Protein AF-A0A914Z7R6-F1 (afdb_monomer_lite)

InterPro domains:
  IPR008567 Beta-keto acid cleavage enzyme [PF05853] (1-121)
  IPR008567 Beta-keto acid cleavage enzyme [PTHR37418] (1-121)
  IPR013785 Aldolase-type TIM barrel [G3DSA:3.20.20.70] (1-126)

Secondary structure (DSSP, 8-state):
-B-SSTT-B----HHHHHHHHHHHHHTT-PPEEEESSHHHHHHHHHHHHTTSSPSSPEEEEEES-TTSS-SSHHHHHHHHTTSPTT-EEEEEE-GGGHHHHHHHHHHHT-EE--STTT----S-----TT---

pLDDT: mean 92.7, std 13.01, range [40.06, 98.81]

Radius of gyration: 16.61 Å; chains: 1; bounding box: 58×28×38 Å

Sequence (133 aa):
MNFAEADYVMTNTPGMLRAMAARIKAAGVRPEIEVFDTGHLVLAKQLVKEGLIEDPVMVQLCMGIPYGAPDDLNSLMAMVNNVPQGWTYSAFSIGRMQLPYVAMAALAGGNIRVGLEDNLINECEFDDAGSGA

Organism: NCBI:txid310955

Structure (mmCIF, N/CA/C/O backbone):
data_AF-A0A914Z7R6-F1
#
_entry.id   AF-A0A914Z7R6-F1
#
loop_
_atom_site.group_PDB
_atom_site.id
_atom_site.type_symbol
_atom_site.label_atom_id
_atom_site.label_alt_id
_atom_site.label_comp_id
_atom_site.label_asym_id
_atom_site.label_entity_id
_atom_site.label_seq_id
_atom_site.pdbx_PDB_ins_code
_atom_site.Cartn_x
_atom_site.Cartn_y
_atom_site.Cartn_z
_atom_site.occupancy
_atom_site.B_iso_or_equiv
_atom_site.auth_seq_id
_atom_site.auth_comp_id
_atom_site.auth_asym_id
_atom_site.auth_atom_id
_atom_site.pdbx_PDB_model_num
ATOM 1 N N . MET A 1 1 ? -2.740 7.552 -8.338 1.00 89.94 1 MET A N 1
ATOM 2 C CA . MET A 1 1 ? -1.270 7.565 -8.468 1.00 89.94 1 MET A CA 1
ATOM 3 C C . MET A 1 1 ? -0.899 7.252 -9.905 1.00 89.94 1 MET A C 1
ATOM 5 O O . MET A 1 1 ? -1.722 6.671 -10.611 1.00 89.94 1 MET A O 1
ATOM 9 N N . ASN A 1 2 ? 0.299 7.648 -10.321 1.00 92.00 2 ASN A N 1
ATOM 10 C CA . ASN A 1 2 ? 0.834 7.297 -11.634 1.00 92.00 2 ASN A CA 1
ATOM 11 C C . ASN A 1 2 ? 1.087 5.784 -11.706 1.00 92.00 2 ASN A C 1
ATOM 13 O O . ASN A 1 2 ? 1.362 5.161 -10.683 1.00 92.00 2 ASN A O 1
ATOM 17 N N . PHE A 1 3 ? 0.973 5.219 -12.903 1.00 90.62 3 PHE A N 1
ATOM 18 C CA . PHE A 1 3 ? 1.309 3.833 -13.230 1.00 90.62 3 PHE A CA 1
ATOM 19 C C . PHE A 1 3 ? 2.130 3.828 -14.527 1.00 90.62 3 PHE A C 1
ATOM 21 O O . PHE A 1 3 ? 2.227 4.849 -15.202 1.00 90.62 3 PHE A O 1
ATOM 28 N N . ALA A 1 4 ? 2.751 2.698 -14.867 1.00 88.12 4 ALA A N 1
ATOM 29 C CA . ALA A 1 4 ? 3.690 2.601 -15.992 1.00 88.12 4 ALA A CA 1
ATOM 30 C C . ALA A 1 4 ? 3.069 2.875 -17.376 1.00 88.12 4 ALA A C 1
ATOM 32 O O . ALA A 1 4 ? 3.787 3.141 -18.339 1.00 88.12 4 ALA A O 1
ATOM 33 N N . GLU A 1 5 ? 1.750 2.752 -17.493 1.00 86.81 5 GLU A N 1
ATOM 34 C CA . GLU A 1 5 ? 1.040 2.830 -18.763 1.00 86.81 5 GLU A CA 1
ATOM 35 C C . GLU A 1 5 ? 0.737 4.286 -19.141 1.00 86.81 5 GLU A C 1
ATOM 37 O O . GLU A 1 5 ? 0.091 5.002 -18.381 1.00 86.81 5 GLU A O 1
ATOM 42 N N . ALA A 1 6 ? 1.216 4.691 -20.324 1.00 87.75 6 ALA A N 1
ATOM 43 C CA . ALA A 1 6 ? 1.282 6.058 -20.857 1.00 87.75 6 ALA A CA 1
ATOM 44 C C . ALA A 1 6 ? 0.321 7.085 -20.223 1.00 87.75 6 ALA A C 1
ATOM 46 O O . ALA A 1 6 ? 0.757 7.931 -19.445 1.00 87.75 6 ALA A O 1
ATOM 47 N N . ASP A 1 7 ? -0.971 7.004 -20.548 1.00 92.56 7 ASP A N 1
ATOM 48 C CA . ASP A 1 7 ? -1.986 7.980 -20.128 1.00 92.56 7 ASP A CA 1
ATOM 49 C C . ASP A 1 7 ? -2.898 7.446 -19.006 1.00 92.56 7 ASP A C 1
ATOM 51 O O . ASP A 1 7 ? -3.988 7.972 -18.762 1.00 92.56 7 ASP A O 1
ATOM 55 N N . TYR A 1 8 ? -2.489 6.373 -18.324 1.00 93.50 8 TYR A N 1
ATOM 56 C CA . TYR A 1 8 ? -3.300 5.732 -17.297 1.00 93.50 8 TYR A CA 1
ATOM 57 C C . TYR A 1 8 ? -3.033 6.309 -15.902 1.00 93.50 8 TYR A C 1
ATOM 59 O O . TYR A 1 8 ? -1.904 6.365 -15.412 1.00 93.50 8 TYR A O 1
ATOM 67 N N . VAL A 1 9 ? -4.117 6.668 -15.208 1.00 94.31 9 VAL A N 1
ATOM 68 C CA . VAL A 1 9 ? -4.079 7.088 -13.803 1.00 94.31 9 VAL A CA 1
ATOM 69 C C . VAL A 1 9 ? -4.971 6.179 -12.973 1.00 94.31 9 VAL A C 1
ATOM 71 O O . VAL A 1 9 ? -6.202 6.234 -13.062 1.00 94.31 9 VAL A O 1
ATOM 74 N N . MET A 1 10 ? -4.356 5.412 -12.073 1.00 94.38 10 MET A N 1
ATOM 75 C CA . MET A 1 10 ? -5.099 4.648 -11.077 1.00 94.38 10 MET A CA 1
ATOM 76 C C . MET A 1 10 ? -5.696 5.612 -10.048 1.00 94.38 10 MET A C 1
ATOM 78 O O . MET A 1 10 ? -4.988 6.177 -9.201 1.00 94.38 10 MET A O 1
ATOM 82 N N . THR A 1 11 ? -7.006 5.830 -10.141 1.00 95.56 11 THR A N 1
ATOM 83 C CA . THR A 1 11 ? -7.711 6.862 -9.375 1.00 95.56 11 THR A CA 1
ATOM 84 C C . THR A 1 11 ? -8.640 6.242 -8.342 1.00 95.56 11 THR A C 1
ATOM 86 O O . THR A 1 11 ? -9.705 5.730 -8.670 1.00 95.56 11 THR A O 1
ATOM 89 N N . ASN A 1 12 ? -8.265 6.382 -7.071 1.00 96.62 12 ASN A N 1
ATOM 90 C CA . ASN A 1 12 ? -9.096 6.040 -5.921 1.00 96.62 12 ASN A CA 1
ATOM 91 C C . ASN A 1 12 ? -9.279 7.294 -5.066 1.00 96.62 12 ASN A C 1
ATOM 93 O O . ASN A 1 12 ? -8.450 7.617 -4.217 1.00 96.62 12 ASN A O 1
ATOM 97 N N . THR A 1 13 ? -10.336 8.062 -5.338 1.00 97.88 13 THR A N 1
ATOM 98 C CA . THR A 1 13 ? -10.578 9.313 -4.604 1.00 97.88 13 THR A CA 1
ATOM 99 C C . THR A 1 13 ? -10.947 9.030 -3.139 1.00 97.88 13 THR A C 1
ATOM 101 O O . THR A 1 13 ? -11.533 7.984 -2.846 1.00 97.88 13 THR A O 1
ATOM 104 N N . PRO A 1 14 ? -10.714 9.967 -2.198 1.00 98.25 14 PRO A N 1
ATOM 105 C CA . PRO A 1 14 ? -11.131 9.781 -0.806 1.00 98.25 14 PRO A CA 1
ATOM 106 C C . PRO A 1 14 ? -12.635 9.514 -0.641 1.00 98.25 14 PRO A C 1
ATOM 108 O O . PRO A 1 14 ? -13.037 8.794 0.267 1.00 98.25 14 PRO A O 1
ATOM 111 N N . GLY A 1 15 ? -13.483 10.079 -1.510 1.00 98.50 15 GLY A N 1
ATOM 112 C CA . GLY A 1 15 ? -14.923 9.801 -1.513 1.00 98.50 15 GLY A CA 1
ATOM 113 C C . GLY A 1 15 ? -15.243 8.361 -1.922 1.00 98.50 15 GLY A C 1
ATOM 114 O O . GLY A 1 15 ? -16.034 7.697 -1.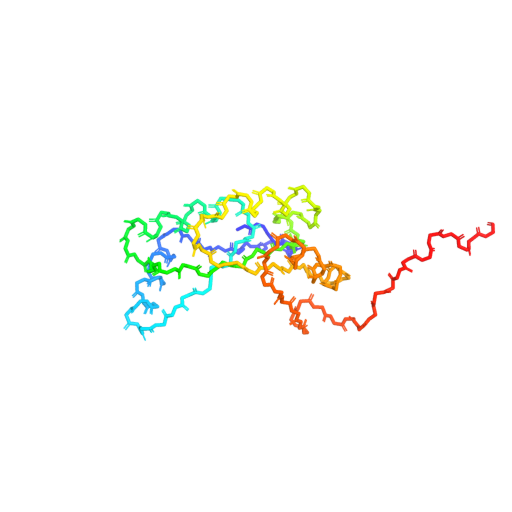254 1.00 98.50 15 GLY A O 1
ATOM 115 N N . MET A 1 16 ? -14.577 7.854 -2.968 1.00 98.44 16 MET A N 1
ATOM 116 C CA . MET A 1 16 ? -14.700 6.453 -3.392 1.00 98.44 16 MET A CA 1
ATOM 117 C C . MET A 1 16 ? -14.244 5.502 -2.286 1.00 98.44 16 MET A C 1
ATOM 119 O O . MET A 1 16 ? -14.976 4.580 -1.942 1.00 98.44 16 MET A O 1
ATOM 123 N N . LEU A 1 17 ? -13.083 5.763 -1.679 1.00 98.44 17 LEU A N 1
ATOM 124 C CA . LEU A 1 17 ? -12.524 4.909 -0.631 1.00 98.44 17 LEU A CA 1
ATOM 125 C C . LEU A 1 17 ? -13.408 4.861 0.621 1.00 98.44 17 LEU A C 1
ATOM 127 O O . LEU A 1 17 ? -13.604 3.783 1.176 1.00 98.44 17 LEU A O 1
ATOM 131 N N . ARG A 1 18 ? -14.029 5.978 1.026 1.00 98.50 18 ARG A N 1
ATOM 132 C CA . ARG A 1 18 ? -15.028 5.973 2.111 1.00 98.50 18 ARG A CA 1
ATOM 133 C C . ARG A 1 18 ? -16.251 5.128 1.769 1.00 98.50 18 ARG A C 1
ATOM 135 O O . ARG A 1 18 ? -16.702 4.337 2.595 1.00 98.50 18 ARG A O 1
ATOM 142 N N . ALA A 1 19 ? -16.775 5.273 0.552 1.00 98.56 19 ALA A N 1
ATOM 143 C CA . ALA A 1 19 ? -17.921 4.494 0.096 1.00 98.56 19 ALA A CA 1
ATOM 144 C C . ALA A 1 19 ? -17.599 2.991 0.020 1.00 98.56 19 ALA A C 1
ATOM 146 O O . ALA A 1 19 ? -18.424 2.167 0.413 1.00 98.56 19 ALA A O 1
ATOM 147 N N . MET A 1 20 ? -16.401 2.630 -0.448 1.00 98.38 20 MET A N 1
ATOM 148 C CA . MET A 1 20 ? -15.918 1.249 -0.473 1.00 98.38 20 MET A CA 1
ATOM 149 C C . MET A 1 20 ? -15.742 0.691 0.941 1.00 98.38 20 MET A C 1
ATOM 151 O O . MET A 1 20 ? -16.270 -0.380 1.224 1.00 98.38 20 MET A O 1
ATOM 155 N N . ALA A 1 21 ? -15.090 1.428 1.845 1.00 98.12 21 ALA A N 1
ATOM 156 C CA . ALA A 1 21 ? -14.886 1.005 3.230 1.00 98.12 21 ALA A CA 1
ATOM 157 C C . ALA A 1 21 ? -16.219 0.746 3.952 1.00 98.12 21 ALA A C 1
ATOM 159 O O . ALA A 1 21 ? -16.392 -0.305 4.564 1.00 98.12 21 ALA A O 1
ATOM 160 N N . ALA A 1 22 ? -17.208 1.634 3.791 1.00 98.06 22 ALA A N 1
ATOM 161 C CA . ALA A 1 22 ? -18.545 1.435 4.349 1.00 98.06 22 ALA A CA 1
ATOM 162 C C . ALA A 1 22 ? -19.222 0.155 3.824 1.00 98.06 22 ALA A C 1
ATOM 164 O O . ALA A 1 22 ? -19.859 -0.567 4.591 1.00 98.06 22 ALA A O 1
ATOM 165 N N . ARG A 1 23 ? -19.067 -0.154 2.527 1.00 98.31 23 ARG A N 1
ATOM 166 C CA . ARG A 1 23 ? -19.613 -1.380 1.918 1.00 98.31 23 ARG A CA 1
ATOM 167 C C . ARG A 1 23 ? -18.906 -2.637 2.418 1.00 98.31 23 ARG A C 1
ATOM 169 O O . ARG A 1 23 ? -19.580 -3.608 2.740 1.00 98.31 23 ARG A O 1
ATOM 176 N N . ILE A 1 24 ? -17.577 -2.610 2.506 1.00 98.00 24 ILE A N 1
ATOM 177 C CA . ILE A 1 24 ? -16.768 -3.722 3.025 1.00 98.00 24 ILE A CA 1
ATOM 178 C C . ILE A 1 24 ? -17.149 -4.014 4.480 1.00 98.00 24 ILE A C 1
ATOM 180 O O . ILE A 1 24 ? -17.433 -5.160 4.825 1.00 98.00 24 ILE A O 1
ATOM 184 N N . LYS A 1 25 ? -17.270 -2.964 5.302 1.00 96.50 25 LYS A N 1
ATOM 185 C CA . LYS A 1 25 ? -17.730 -3.069 6.688 1.00 96.50 25 LYS A CA 1
ATOM 186 C C . LYS A 1 25 ? -19.138 -3.660 6.785 1.00 96.50 25 LYS A C 1
ATOM 188 O O . LYS A 1 25 ? -19.361 -4.581 7.562 1.00 96.50 25 LYS A O 1
ATOM 193 N N . ALA A 1 26 ? -20.081 -3.173 5.975 1.00 97.69 26 ALA A N 1
ATOM 194 C CA . ALA A 1 26 ? -21.449 -3.696 5.947 1.00 97.69 26 ALA A CA 1
ATOM 195 C C . ALA A 1 26 ? -21.519 -5.173 5.519 1.00 97.69 26 ALA A C 1
ATOM 197 O O . ALA A 1 26 ? -22.428 -5.887 5.935 1.00 97.69 26 ALA A O 1
ATOM 198 N N . ALA A 1 27 ? -20.555 -5.637 4.720 1.00 97.94 27 ALA A N 1
ATOM 199 C CA . ALA A 1 27 ? -20.425 -7.039 4.336 1.00 97.94 27 ALA A CA 1
ATOM 200 C C . ALA A 1 27 ? -19.787 -7.922 5.428 1.00 97.94 27 ALA A C 1
ATOM 202 O O . ALA A 1 27 ? -19.742 -9.138 5.261 1.00 97.94 27 ALA A O 1
ATOM 203 N N . GLY A 1 28 ? -19.289 -7.347 6.530 1.00 96.56 28 GLY A N 1
ATOM 204 C CA . GLY A 1 28 ? -18.615 -8.092 7.598 1.00 96.56 28 GLY A CA 1
ATOM 205 C C . GLY A 1 28 ? -17.247 -8.650 7.193 1.00 96.56 28 GLY A C 1
ATOM 206 O O . GLY A 1 28 ? -16.781 -9.623 7.783 1.00 96.56 28 GLY A O 1
ATOM 207 N N . VAL A 1 29 ? -16.611 -8.063 6.175 1.00 95.81 29 VAL A N 1
ATOM 208 C CA . VAL A 1 29 ? -15.293 -8.476 5.675 1.00 95.81 29 VAL A CA 1
ATOM 209 C C . VAL A 1 29 ? -14.237 -7.480 6.144 1.00 95.81 29 VAL A C 1
ATOM 211 O O . VAL A 1 29 ? -14.499 -6.282 6.248 1.00 95.81 29 VAL A O 1
ATOM 214 N N . ARG A 1 30 ? -13.024 -7.968 6.415 1.00 93.81 30 ARG A N 1
ATOM 215 C CA . ARG A 1 30 ? -11.879 -7.107 6.729 1.00 93.81 30 ARG A CA 1
ATOM 216 C C . ARG A 1 30 ? -11.133 -6.735 5.447 1.00 93.81 30 ARG A C 1
ATOM 218 O O . ARG A 1 30 ? -10.774 -7.648 4.704 1.00 93.81 30 ARG A O 1
ATOM 225 N N . PRO A 1 31 ? -10.902 -5.441 5.174 1.00 97.06 31 PRO A N 1
ATOM 226 C CA . PRO A 1 31 ? -10.090 -5.037 4.038 1.00 97.06 31 PRO A CA 1
ATOM 227 C C . PRO A 1 31 ? -8.603 -5.267 4.318 1.00 97.06 31 PRO A C 1
ATOM 229 O O . PRO A 1 31 ? -8.128 -5.037 5.431 1.00 97.06 31 PRO A O 1
ATOM 232 N N . GLU A 1 32 ? -7.872 -5.631 3.271 1.00 98.44 32 GLU A N 1
ATOM 233 C CA . GLU A 1 32 ? -6.433 -5.403 3.176 1.00 98.44 32 GLU A CA 1
ATOM 234 C C . GLU A 1 32 ? -6.215 -4.049 2.492 1.00 98.44 32 GLU A C 1
ATOM 236 O O . GLU A 1 32 ? -6.819 -3.761 1.456 1.00 98.44 32 GLU A O 1
ATOM 241 N N . ILE A 1 33 ? -5.433 -3.168 3.116 1.00 98.38 33 ILE A N 1
ATOM 242 C CA . ILE A 1 33 ? -5.213 -1.808 2.617 1.00 98.38 33 ILE A CA 1
ATOM 243 C C . ILE A 1 33 ? -3.931 -1.764 1.794 1.00 98.38 33 ILE A C 1
ATOM 245 O O . ILE A 1 33 ? -2.837 -1.775 2.351 1.00 98.38 33 ILE A O 1
ATOM 249 N N . GLU A 1 34 ? -4.085 -1.654 0.478 1.00 98.50 34 GLU A N 1
ATOM 250 C CA . GLU A 1 34 ? -2.980 -1.549 -0.479 1.00 98.50 34 GLU A CA 1
ATOM 251 C C . GLU A 1 34 ? -2.362 -0.134 -0.453 1.00 98.50 34 GLU A C 1
ATOM 253 O O . GLU A 1 34 ? -2.957 0.863 -0.889 1.00 98.50 34 GLU A O 1
ATOM 258 N N . VAL A 1 35 ? -1.152 -0.026 0.093 1.00 98.38 35 VAL A N 1
ATOM 259 C CA . VAL A 1 35 ? -0.410 1.222 0.294 1.00 98.38 35 VAL A CA 1
ATOM 260 C C . VAL A 1 35 ? 0.757 1.257 -0.683 1.00 98.38 35 VAL A C 1
ATOM 262 O O . VAL A 1 35 ? 1.797 0.648 -0.466 1.00 98.38 35 VAL A O 1
ATOM 265 N N . PHE A 1 36 ? 0.584 2.041 -1.741 1.00 98.25 36 PHE A N 1
ATOM 266 C CA . PHE A 1 36 ? 1.573 2.241 -2.799 1.00 98.25 36 PHE A CA 1
ATOM 267 C C . PHE A 1 36 ? 2.455 3.481 -2.588 1.00 98.25 36 PHE A C 1
ATOM 269 O O . PHE A 1 36 ? 3.399 3.703 -3.337 1.00 98.25 36 PHE A O 1
ATOM 276 N N . ASP A 1 37 ? 2.105 4.330 -1.618 1.00 96.56 37 ASP A N 1
ATOM 277 C CA . ASP A 1 37 ? 2.850 5.532 -1.240 1.00 96.56 37 ASP A CA 1
ATOM 278 C C . ASP A 1 37 ? 2.487 5.923 0.205 1.00 96.56 37 ASP A C 1
ATOM 280 O O . ASP A 1 37 ? 1.413 5.593 0.720 1.00 96.56 37 ASP A O 1
ATOM 284 N N . THR A 1 38 ? 3.362 6.671 0.866 1.00 96.12 38 THR A N 1
ATOM 285 C CA . THR A 1 38 ? 3.242 7.152 2.249 1.00 96.12 38 THR A CA 1
ATOM 286 C C . THR A 1 38 ? 1.921 7.880 2.527 1.00 96.12 38 THR A C 1
ATOM 288 O O . THR A 1 38 ? 1.318 7.701 3.590 1.00 96.12 38 THR A O 1
ATOM 291 N N . GLY A 1 39 ? 1.408 8.645 1.558 1.00 97.44 39 GLY A N 1
ATOM 292 C CA . GLY A 1 39 ? 0.126 9.346 1.666 1.00 97.44 39 GLY A CA 1
ATOM 293 C C . GLY A 1 39 ? -1.085 8.412 1.793 1.00 97.44 39 GLY A C 1
ATOM 294 O O . GLY A 1 39 ? -2.077 8.774 2.430 1.00 97.44 39 GLY A O 1
ATOM 295 N N . HIS A 1 40 ? -1.015 7.187 1.260 1.00 98.12 40 HIS A N 1
ATOM 296 C CA . HIS A 1 40 ? -2.110 6.219 1.384 1.00 98.12 40 HIS A CA 1
ATOM 297 C C . HIS A 1 40 ? -2.269 5.753 2.836 1.00 98.12 40 HIS A C 1
ATOM 299 O O . HIS A 1 40 ? -3.391 5.632 3.329 1.00 98.12 40 HIS A O 1
ATOM 305 N N . LEU A 1 41 ? -1.159 5.588 3.561 1.00 97.62 41 LEU A N 1
ATOM 306 C CA . LEU A 1 41 ? -1.186 5.220 4.975 1.00 97.62 41 LEU A CA 1
ATOM 307 C C . LEU A 1 41 ? -1.762 6.345 5.853 1.00 97.62 41 LEU A C 1
ATOM 309 O O . LEU A 1 41 ? -2.433 6.074 6.851 1.00 97.62 41 LEU A O 1
ATOM 313 N N . VAL A 1 42 ? -1.565 7.611 5.467 1.00 98.06 42 VAL A N 1
ATOM 314 C CA . VAL A 1 42 ? -2.218 8.760 6.121 1.00 98.06 42 VAL A CA 1
ATOM 315 C C . VAL A 1 42 ? -3.738 8.660 5.988 1.00 98.06 42 VAL A C 1
ATOM 317 O O . VAL A 1 42 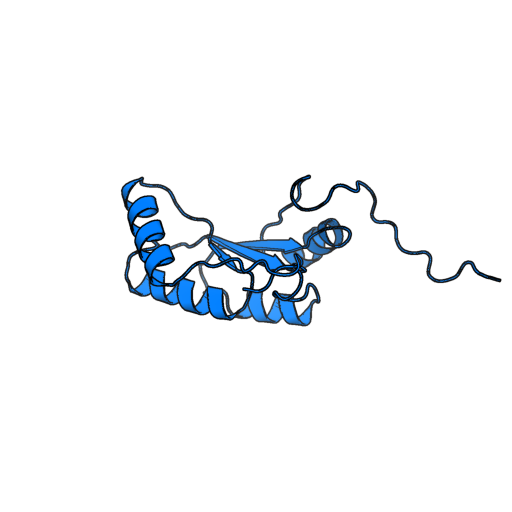? -4.453 8.798 6.984 1.00 98.06 42 VAL A O 1
ATOM 320 N N . LEU A 1 43 ? -4.239 8.372 4.785 1.00 98.25 43 LEU A N 1
ATOM 321 C CA . LEU A 1 43 ? -5.674 8.208 4.561 1.00 98.25 43 LEU A CA 1
ATOM 322 C C . LEU A 1 43 ? -6.228 6.967 5.275 1.00 98.25 43 LE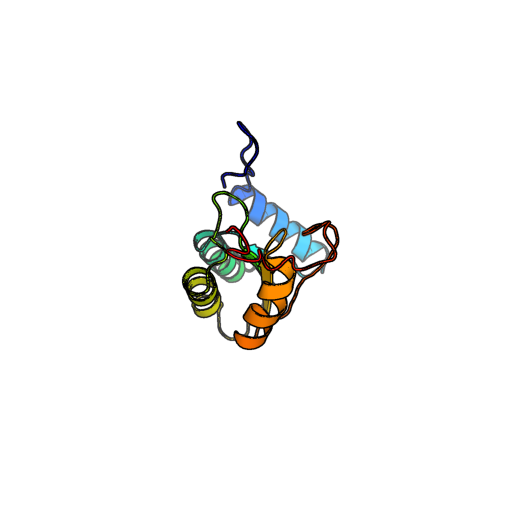U A C 1
ATOM 324 O O . LEU A 1 43 ? -7.301 7.049 5.864 1.00 98.25 43 LEU A O 1
ATOM 328 N N . ALA A 1 44 ? -5.496 5.852 5.305 1.00 98.12 44 ALA A N 1
ATOM 329 C CA . ALA A 1 44 ? -5.901 4.651 6.039 1.00 98.12 44 ALA A CA 1
ATOM 330 C C . ALA A 1 44 ? -6.133 4.946 7.533 1.00 98.12 44 ALA A C 1
ATOM 332 O O . ALA A 1 44 ? -7.188 4.624 8.080 1.00 98.12 44 ALA A O 1
ATOM 333 N N . LYS A 1 45 ? -5.195 5.655 8.178 1.00 97.94 45 LYS A N 1
ATOM 334 C CA . LYS A 1 45 ? -5.337 6.117 9.573 1.00 97.94 45 LYS A CA 1
ATOM 335 C C . LYS A 1 45 ? -6.565 7.010 9.754 1.00 97.94 45 LYS A C 1
ATOM 337 O O . LYS A 1 45 ? -7.238 6.931 10.779 1.00 97.94 45 LYS A O 1
ATOM 342 N N . GLN A 1 46 ? -6.866 7.859 8.773 1.00 98.31 46 GLN A N 1
ATOM 343 C CA . GLN A 1 46 ? -8.052 8.710 8.800 1.00 98.31 46 GLN A CA 1
ATOM 344 C C . GLN A 1 46 ? -9.351 7.894 8.691 1.00 98.31 46 GLN A C 1
ATOM 346 O O . GLN A 1 46 ? -10.282 8.147 9.447 1.00 98.31 46 GLN A O 1
ATOM 351 N N . LEU A 1 47 ? -9.409 6.881 7.823 1.00 98.31 47 LEU A N 1
ATOM 352 C CA . LEU A 1 47 ? -10.582 6.010 7.679 1.00 98.31 47 LEU A CA 1
ATOM 353 C C . LEU A 1 47 ? -10.864 5.182 8.944 1.00 98.31 47 LEU A C 1
ATOM 355 O O . LEU A 1 47 ? -12.027 4.950 9.276 1.00 98.31 47 LEU A O 1
ATOM 359 N N . VAL A 1 48 ? -9.824 4.790 9.687 1.00 97.88 48 VAL A N 1
ATOM 360 C CA . VAL A 1 48 ? -9.981 4.172 11.016 1.00 97.88 48 VAL A CA 1
ATOM 361 C C . VAL A 1 48 ? -10.547 5.164 12.029 1.00 97.88 48 VAL A C 1
ATOM 363 O O . VAL A 1 48 ? -11.497 4.840 12.735 1.00 97.88 48 VAL A O 1
ATOM 366 N N . LYS A 1 49 ? -10.036 6.403 12.070 1.00 97.94 49 LYS A N 1
ATOM 367 C CA . LYS A 1 49 ? -10.591 7.463 12.938 1.00 97.94 49 LYS A CA 1
ATOM 368 C C . LYS A 1 49 ? -12.059 7.767 12.630 1.00 97.94 49 LYS A C 1
ATOM 370 O O . LYS A 1 49 ? -12.817 8.092 13.535 1.00 97.94 49 LYS A O 1
ATOM 375 N N . GLU A 1 50 ? -12.455 7.658 11.365 1.00 97.88 50 GLU A N 1
ATOM 376 C CA . GLU A 1 50 ? -13.843 7.809 10.913 1.00 97.88 50 GLU A CA 1
ATOM 377 C C . GLU A 1 50 ? -14.725 6.584 11.238 1.00 97.88 50 GLU A C 1
ATOM 379 O O . GLU A 1 50 ? -15.928 6.613 10.991 1.00 97.88 50 GLU A O 1
ATOM 384 N N . GLY A 1 51 ? -14.155 5.505 11.788 1.00 97.25 51 GLY A N 1
ATOM 385 C CA . GLY A 1 51 ? -14.869 4.271 12.127 1.00 97.25 51 GLY A CA 1
ATOM 386 C C . GLY A 1 51 ? -15.279 3.430 10.914 1.00 97.25 51 GLY A C 1
ATOM 387 O O . GLY A 1 51 ? -16.092 2.509 11.049 1.00 97.25 51 GLY A O 1
ATOM 388 N N . LEU A 1 52 ? -14.742 3.742 9.730 1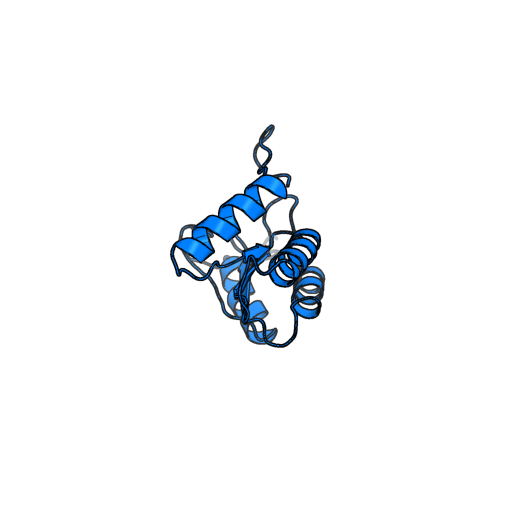.00 97.81 52 LEU A N 1
ATOM 389 C CA . LEU A 1 52 ? -15.045 3.046 8.478 1.00 97.81 52 LEU A CA 1
ATOM 390 C C . LEU A 1 52 ? -14.216 1.773 8.297 1.00 97.81 52 LEU A C 1
ATOM 392 O O . LEU A 1 52 ? -14.670 0.847 7.631 1.00 97.81 52 LEU A O 1
ATOM 396 N N . ILE A 1 53 ? -13.030 1.723 8.902 1.00 97.56 53 ILE A N 1
ATOM 397 C CA . ILE A 1 53 ? -12.179 0.534 8.980 1.00 97.56 53 ILE A CA 1
ATOM 398 C C . ILE A 1 53 ? -12.002 0.189 10.458 1.00 97.56 53 ILE A C 1
ATOM 400 O O . ILE A 1 53 ? -11.748 1.074 11.275 1.00 97.56 53 ILE A O 1
ATOM 404 N N . GLU A 1 54 ? -12.163 -1.086 10.797 1.00 94.44 54 GLU A N 1
ATOM 405 C CA . GLU A 1 54 ? -12.027 -1.588 12.165 1.00 94.44 54 GLU A CA 1
ATOM 406 C C . GLU A 1 54 ? -10.592 -2.050 12.443 1.00 94.44 54 GLU A C 1
ATOM 408 O O . GLU A 1 54 ? -9.920 -2.590 11.566 1.00 94.44 54 GLU A O 1
ATOM 413 N N . ASP A 1 55 ? -10.134 -1.825 13.672 1.00 92.69 55 ASP A N 1
ATOM 414 C CA . ASP A 1 55 ? -8.818 -2.242 14.164 1.00 92.69 55 ASP A CA 1
ATOM 415 C C . ASP A 1 55 ? -8.881 -3.698 14.694 1.00 92.69 55 ASP A C 1
ATOM 417 O O . ASP A 1 55 ? -9.907 -4.060 15.283 1.00 92.69 55 ASP A O 1
ATOM 421 N N . PRO A 1 56 ? -7.839 -4.551 14.543 1.00 92.50 56 PRO A N 1
ATOM 422 C CA . PRO A 1 56 ? -6.555 -4.319 13.875 1.00 92.50 56 PRO A CA 1
ATOM 423 C C . PRO A 1 56 ? -6.662 -4.273 12.346 1.00 92.50 56 PRO A C 1
ATOM 425 O O . PRO A 1 56 ? -7.296 -5.134 11.732 1.00 92.50 56 PRO A O 1
ATOM 428 N N . VAL A 1 57 ? -5.981 -3.304 11.729 1.00 97.50 57 VAL A N 1
ATOM 429 C CA . VAL A 1 57 ? -5.908 -3.173 10.263 1.00 97.50 57 VAL A CA 1
ATOM 430 C C . VAL A 1 57 ? -4.826 -4.079 9.677 1.00 97.50 57 VAL A C 1
ATOM 432 O O . VAL A 1 57 ? -3.748 -4.231 10.257 1.00 97.50 57 VAL A O 1
ATOM 435 N N . MET A 1 58 ? -5.106 -4.638 8.496 1.00 98.00 58 MET A N 1
ATOM 436 C CA . MET A 1 58 ? -4.112 -5.287 7.644 1.00 98.00 58 MET A CA 1
ATOM 437 C C . MET A 1 58 ? -3.708 -4.351 6.502 1.00 98.00 58 MET A C 1
ATOM 439 O O . MET A 1 58 ? -4.561 -3.849 5.771 1.00 98.00 58 MET A O 1
ATOM 443 N N . VAL A 1 59 ? -2.408 -4.102 6.366 1.00 98.56 59 VAL A N 1
ATOM 444 C CA . VAL A 1 59 ? -1.827 -3.236 5.332 1.00 98.56 59 VAL A CA 1
ATOM 445 C C . VAL A 1 59 ? -0.919 -4.054 4.424 1.00 98.56 59 VAL A C 1
ATOM 447 O O . VAL A 1 59 ? -0.155 -4.884 4.905 1.00 98.56 59 VAL A O 1
ATOM 450 N N . GLN A 1 60 ? -0.937 -3.775 3.129 1.00 98.81 60 GLN A N 1
ATOM 451 C CA . GLN A 1 60 ? 0.075 -4.255 2.201 1.00 98.81 60 GLN A CA 1
ATOM 452 C C . GLN A 1 60 ? 0.909 -3.079 1.704 1.00 98.81 60 GLN A C 1
ATOM 454 O O . GLN A 1 60 ? 0.373 -2.093 1.205 1.00 98.81 60 GLN A O 1
ATOM 459 N N . LEU A 1 61 ? 2.224 -3.163 1.888 1.00 98.75 61 LEU A N 1
ATOM 460 C CA . LEU A 1 61 ? 3.183 -2.202 1.360 1.00 98.75 61 LEU A CA 1
ATOM 461 C C . LEU A 1 61 ? 3.566 -2.654 -0.055 1.00 98.75 61 LEU A C 1
ATOM 463 O O . LEU A 1 61 ? 4.253 -3.665 -0.222 1.00 98.75 61 LEU A O 1
ATOM 467 N N . CYS A 1 62 ? 3.066 -1.935 -1.058 1.00 98.50 62 CYS A N 1
ATOM 468 C CA . CYS A 1 62 ? 3.198 -2.286 -2.469 1.00 98.50 62 CYS A CA 1
ATOM 469 C C . CYS A 1 62 ? 4.396 -1.537 -3.063 1.00 98.50 62 CYS A C 1
ATOM 471 O O . CYS A 1 62 ? 4.289 -0.351 -3.389 1.00 98.50 62 CYS A O 1
ATOM 473 N N . MET A 1 63 ? 5.536 -2.216 -3.181 1.00 98.38 63 MET A N 1
ATOM 474 C CA . MET A 1 63 ? 6.817 -1.598 -3.530 1.00 98.38 63 MET A CA 1
ATOM 475 C C . MET A 1 63 ? 7.198 -1.860 -4.992 1.00 98.38 63 MET A C 1
ATOM 477 O O . MET A 1 63 ? 6.810 -2.866 -5.582 1.00 98.38 63 MET A O 1
ATOM 481 N N . GLY A 1 64 ? 7.958 -0.951 -5.603 1.00 97.06 64 GLY A N 1
ATOM 482 C CA . GLY A 1 64 ? 8.546 -1.164 -6.935 1.00 97.06 64 GLY A CA 1
ATOM 483 C C . GLY A 1 64 ? 7.583 -0.958 -8.107 1.00 97.06 64 GLY A C 1
ATOM 484 O O . GLY A 1 64 ? 7.984 -1.078 -9.264 1.00 97.06 64 GLY A O 1
ATOM 485 N N . ILE A 1 65 ? 6.325 -0.592 -7.841 1.00 96.94 65 ILE A N 1
ATOM 486 C CA . ILE A 1 65 ? 5.380 -0.178 -8.882 1.00 96.94 65 ILE A CA 1
ATOM 487 C C . ILE A 1 65 ? 5.862 1.158 -9.469 1.00 96.94 65 ILE A C 1
ATOM 489 O O . ILE A 1 65 ? 6.105 2.096 -8.702 1.00 96.94 65 ILE A O 1
ATOM 493 N N . PRO A 1 66 ? 5.988 1.294 -10.805 1.00 95.25 66 PRO A N 1
ATOM 494 C CA . PRO A 1 66 ? 6.484 2.520 -11.418 1.00 95.25 66 PRO A CA 1
ATOM 495 C C . PRO A 1 66 ? 5.729 3.759 -10.943 1.00 95.25 66 PRO A C 1
ATOM 497 O O . PRO A 1 66 ? 4.501 3.812 -10.999 1.00 95.25 66 PRO A O 1
ATOM 500 N N . TYR A 1 67 ? 6.500 4.752 -10.491 1.00 94.88 67 TYR A N 1
ATOM 501 C CA . TYR A 1 67 ? 6.024 6.027 -9.940 1.00 94.88 67 TYR A CA 1
ATOM 502 C C . TYR A 1 67 ? 5.259 5.939 -8.602 1.00 94.88 67 TYR A C 1
ATOM 504 O O . TYR A 1 67 ? 4.685 6.941 -8.172 1.00 94.88 67 TYR A O 1
ATOM 512 N N . GLY A 1 68 ? 5.251 4.773 -7.949 1.00 96.38 68 GLY A N 1
ATOM 513 C CA . GLY A 1 68 ? 4.894 4.604 -6.539 1.00 96.38 68 GLY A CA 1
ATOM 514 C C . GLY A 1 68 ? 6.126 4.585 -5.630 1.00 96.38 68 GLY A C 1
ATOM 515 O O . GLY A 1 68 ? 7.188 5.101 -5.989 1.00 96.38 68 GLY A O 1
ATOM 516 N N . ALA A 1 69 ? 5.985 3.974 -4.453 1.00 97.69 69 ALA A N 1
ATOM 517 C CA . ALA A 1 69 ? 7.083 3.753 -3.521 1.00 97.69 69 ALA A CA 1
ATOM 518 C C . ALA A 1 69 ? 8.194 2.905 -4.178 1.00 97.69 69 ALA A C 1
ATOM 520 O O . ALA A 1 69 ? 7.922 1.782 -4.622 1.00 97.69 69 ALA A O 1
ATOM 521 N N . PRO A 1 70 ? 9.443 3.404 -4.239 1.00 97.50 70 PRO A N 1
ATOM 522 C CA . PRO A 1 70 ? 10.571 2.620 -4.724 1.00 97.50 70 PRO A CA 1
ATOM 523 C C . PRO A 1 70 ? 10.820 1.408 -3.831 1.00 97.50 70 PRO A C 1
ATOM 525 O O . PRO A 1 70 ? 10.533 1.436 -2.638 1.00 97.50 70 PRO A O 1
ATOM 528 N N . ASP A 1 71 ? 11.397 0.353 -4.388 1.00 97.25 71 ASP A N 1
ATOM 529 C CA . ASP A 1 71 ? 11.624 -0.902 -3.681 1.00 97.25 71 ASP A CA 1
ATOM 530 C C . ASP A 1 71 ? 12.991 -0.990 -2.979 1.00 97.25 71 ASP A C 1
ATOM 532 O O . ASP A 1 71 ? 13.435 -2.068 -2.590 1.00 97.25 71 ASP A O 1
ATOM 536 N N . ASP A 1 72 ? 13.638 0.144 -2.711 1.00 96.81 72 ASP A N 1
ATOM 537 C CA . ASP A 1 72 ? 14.847 0.191 -1.893 1.00 96.81 72 ASP A CA 1
ATOM 538 C C . ASP A 1 72 ? 14.555 0.082 -0.382 1.00 96.81 72 ASP A C 1
ATOM 540 O O . ASP A 1 72 ? 13.455 0.366 0.103 1.00 96.81 72 ASP A O 1
ATOM 544 N N . LEU A 1 73 ? 15.577 -0.299 0.391 1.0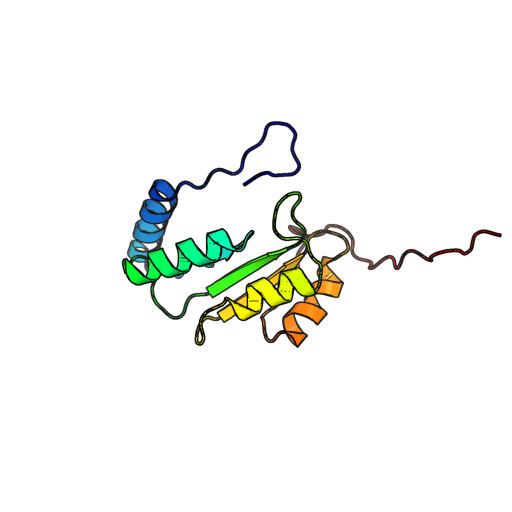0 96.50 73 LEU A N 1
ATOM 545 C CA . LEU A 1 73 ? 15.452 -0.510 1.835 1.00 96.50 73 LEU A CA 1
ATOM 546 C C . LEU A 1 73 ? 15.044 0.759 2.602 1.00 96.50 73 LEU A C 1
ATOM 548 O O . LEU A 1 73 ? 14.305 0.657 3.580 1.00 96.50 73 LEU A O 1
ATOM 552 N N . ASN A 1 74 ? 15.499 1.949 2.194 1.00 97.81 74 ASN A N 1
ATOM 553 C CA . ASN A 1 74 ? 15.152 3.181 2.907 1.00 97.81 74 ASN A CA 1
ATOM 554 C C . ASN A 1 74 ? 13.669 3.506 2.719 1.00 97.81 74 ASN A C 1
ATOM 556 O O . ASN A 1 74 ? 12.998 3.859 3.690 1.00 97.81 74 ASN A O 1
ATOM 560 N N . SER A 1 75 ? 13.158 3.342 1.497 1.00 98.12 75 SER A N 1
ATOM 561 C CA . SER A 1 75 ? 11.737 3.508 1.183 1.00 98.12 75 SER A CA 1
ATOM 562 C C . SER A 1 75 ? 10.873 2.503 1.952 1.00 98.12 75 SER A C 1
ATOM 564 O O . SER A 1 75 ? 9.910 2.905 2.614 1.00 98.12 75 SER A O 1
ATOM 566 N N . LEU A 1 76 ? 11.264 1.222 1.972 1.00 98.38 76 LEU A N 1
ATOM 567 C CA . LEU A 1 76 ? 10.586 0.190 2.764 1.00 98.38 76 LEU A CA 1
ATOM 568 C C . LEU A 1 76 ? 10.545 0.556 4.252 1.00 98.38 76 LEU A C 1
ATOM 570 O O . LEU A 1 76 ? 9.472 0.594 4.855 1.00 98.38 76 LEU A O 1
ATOM 574 N N . MET A 1 77 ? 11.696 0.868 4.851 1.00 98.31 77 MET A N 1
ATOM 575 C CA . MET A 1 77 ? 11.767 1.176 6.280 1.00 98.31 77 MET A CA 1
ATOM 576 C C . MET A 1 77 ? 11.015 2.461 6.635 1.00 98.31 77 MET A C 1
ATOM 578 O O . MET A 1 77 ? 10.413 2.536 7.705 1.00 98.31 77 MET A O 1
ATOM 582 N N . ALA A 1 78 ? 10.981 3.458 5.746 1.00 98.19 78 ALA A N 1
ATOM 583 C CA . ALA A 1 78 ? 10.163 4.650 5.939 1.00 98.19 78 ALA A CA 1
ATOM 584 C C . ALA A 1 78 ? 8.668 4.302 6.025 1.00 98.19 78 ALA A C 1
ATOM 586 O O . ALA A 1 78 ? 7.967 4.825 6.895 1.00 98.19 78 ALA A O 1
ATOM 587 N N . MET A 1 79 ? 8.178 3.398 5.174 1.00 98.25 79 MET A N 1
ATOM 588 C CA . MET A 1 79 ? 6.786 2.948 5.214 1.00 98.25 79 MET A CA 1
ATOM 589 C C . MET A 1 79 ? 6.497 2.084 6.446 1.00 98.25 79 MET A C 1
ATOM 591 O O . MET A 1 79 ? 5.545 2.383 7.169 1.00 98.25 79 MET A O 1
ATOM 595 N N . VAL A 1 80 ? 7.346 1.091 6.738 1.00 98.25 80 VAL A N 1
ATOM 596 C CA . VAL A 1 80 ? 7.233 0.208 7.916 1.00 98.25 80 VAL A CA 1
ATOM 597 C C . VAL A 1 80 ? 7.167 1.018 9.209 1.00 98.25 80 VAL A C 1
ATOM 599 O O . VAL A 1 80 ? 6.241 0.846 9.997 1.00 98.25 80 VAL A O 1
ATOM 602 N N . ASN A 1 81 ? 8.080 1.975 9.396 1.00 97.81 81 ASN A N 1
ATOM 603 C CA . ASN A 1 81 ? 8.133 2.811 10.601 1.00 97.81 81 ASN A CA 1
ATOM 604 C C . ASN A 1 81 ? 6.901 3.713 10.781 1.00 97.81 81 ASN A C 1
ATOM 606 O O . ASN A 1 81 ? 6.688 4.262 11.861 1.00 97.81 81 ASN A O 1
ATOM 610 N N . ASN A 1 82 ? 6.093 3.897 9.734 1.00 97.69 82 ASN A N 1
ATOM 611 C CA . ASN A 1 82 ? 4.858 4.666 9.799 1.00 97.69 82 ASN A CA 1
ATOM 612 C C . ASN A 1 82 ? 3.613 3.799 10.029 1.00 97.69 82 ASN A C 1
ATOM 614 O O . ASN A 1 82 ? 2.541 4.370 10.276 1.00 97.69 82 ASN A O 1
ATOM 618 N N . VAL A 1 83 ? 3.710 2.468 9.957 1.00 98.12 83 VAL A N 1
ATOM 619 C CA . VAL A 1 83 ? 2.599 1.564 10.283 1.00 98.12 83 VAL A CA 1
ATOM 620 C C . VAL A 1 83 ? 2.309 1.665 11.790 1.00 98.12 83 VAL A C 1
ATOM 622 O O . VAL A 1 83 ? 3.229 1.524 12.596 1.00 98.12 83 VAL A O 1
ATOM 625 N N . PRO A 1 84 ? 1.060 1.956 12.211 1.00 96.88 84 PRO A N 1
ATOM 626 C CA . PRO A 1 84 ? 0.700 1.999 13.625 1.00 96.88 84 PRO A CA 1
ATOM 627 C C . PRO A 1 84 ? 1.031 0.709 14.370 1.00 96.88 84 PRO A C 1
ATOM 629 O O . PRO A 1 84 ? 0.815 -0.394 13.872 1.00 96.88 84 PRO A O 1
ATOM 632 N N . GLN A 1 85 ? 1.477 0.858 15.616 1.00 94.31 85 GLN A N 1
ATOM 633 C CA . GLN A 1 85 ? 1.651 -0.275 16.514 1.00 94.31 85 GLN A CA 1
ATOM 634 C C . GLN A 1 85 ? 0.310 -1.000 16.706 1.00 94.31 85 GLN A C 1
ATOM 636 O O . GLN A 1 85 ? -0.691 -0.375 17.046 1.00 94.31 85 GLN A O 1
ATOM 641 N N . GLY A 1 86 ? 0.302 -2.317 16.491 1.00 95.38 86 GLY A N 1
ATOM 642 C CA . GLY A 1 86 ? -0.901 -3.157 16.548 1.00 95.38 86 GLY A CA 1
ATOM 643 C C . GLY A 1 86 ? -1.517 -3.458 15.180 1.00 95.38 86 GLY A C 1
ATOM 644 O O . GLY A 1 86 ? -2.284 -4.412 15.064 1.00 95.38 86 GLY A O 1
ATOM 645 N N . TRP A 1 87 ? -1.145 -2.714 14.134 1.00 97.94 87 TRP A N 1
ATOM 646 C CA . TRP A 1 87 ? -1.512 -3.073 12.767 1.00 97.94 87 TRP A CA 1
ATOM 647 C C . TRP A 1 87 ? -0.609 -4.189 12.261 1.00 97.94 87 TRP A C 1
ATOM 649 O O . TRP A 1 87 ? 0.577 -4.262 12.587 1.00 97.94 87 TRP A O 1
ATOM 659 N N . THR A 1 88 ? -1.190 -5.065 11.452 1.00 98.25 88 THR A N 1
ATOM 660 C CA . THR A 1 88 ? -0.452 -6.114 10.752 1.00 98.25 88 THR A CA 1
ATOM 661 C C . THR A 1 88 ? -0.102 -5.602 9.367 1.00 98.25 88 THR A C 1
ATOM 663 O O . THR A 1 88 ? -0.937 -4.969 8.719 1.00 98.25 88 THR A O 1
ATOM 666 N N . TYR A 1 89 ? 1.107 -5.882 8.888 1.00 98.50 89 TYR A N 1
ATOM 667 C CA . TYR A 1 89 ? 1.472 -5.539 7.521 1.00 98.50 89 TYR A CA 1
ATOM 668 C C . TYR A 1 89 ? 2.124 -6.703 6.774 1.00 98.50 89 TYR A C 1
ATOM 670 O O . TYR A 1 89 ? 2.706 -7.603 7.379 1.00 98.50 89 TYR A O 1
ATOM 678 N N . SER A 1 90 ? 1.975 -6.684 5.455 1.00 98.69 90 SER A N 1
ATOM 679 C CA . SER A 1 90 ? 2.705 -7.472 4.462 1.00 98.69 90 SER A CA 1
ATOM 680 C C . SER A 1 90 ? 3.490 -6.509 3.571 1.00 98.69 90 SER A C 1
ATOM 682 O O . SER A 1 90 ? 3.118 -5.339 3.463 1.00 98.69 90 SER A O 1
ATOM 684 N N . ALA A 1 91 ? 4.562 -6.967 2.933 1.00 98.62 91 ALA A N 1
ATOM 685 C CA . ALA A 1 91 ? 5.245 -6.198 1.897 1.00 98.62 91 ALA A CA 1
ATOM 686 C C . ALA A 1 91 ? 5.651 -7.095 0.723 1.00 98.62 91 ALA A C 1
ATOM 688 O O . ALA A 1 91 ? 6.030 -8.253 0.913 1.00 98.62 91 ALA A O 1
ATOM 689 N N . PHE A 1 92 ? 5.596 -6.540 -0.487 1.00 98.56 92 PHE A N 1
ATOM 690 C CA . PHE A 1 92 ? 6.066 -7.194 -1.707 1.00 98.56 92 PHE A CA 1
ATOM 691 C C . PHE A 1 92 ? 6.680 -6.176 -2.670 1.00 98.56 92 PHE A C 1
ATOM 693 O O . PHE A 1 92 ? 6.417 -4.978 -2.564 1.00 98.56 92 PHE A O 1
ATOM 700 N N . SER A 1 93 ? 7.463 -6.674 -3.626 1.00 98.06 93 SER A N 1
ATOM 701 C CA . SER A 1 93 ? 7.843 -5.932 -4.831 1.00 98.06 93 SER A CA 1
ATOM 702 C C . SER A 1 93 ? 7.560 -6.769 -6.077 1.00 98.06 93 SER A C 1
ATOM 704 O O . SER A 1 93 ? 7.443 -7.996 -6.000 1.00 98.06 93 SER A O 1
ATOM 706 N N . ILE A 1 94 ? 7.424 -6.095 -7.215 1.00 96.56 94 ILE A N 1
ATOM 707 C CA . ILE A 1 94 ? 7.121 -6.704 -8.511 1.00 96.56 94 ILE A CA 1
ATOM 708 C C . ILE A 1 94 ? 8.382 -7.199 -9.238 1.00 96.56 94 ILE A C 1
ATOM 710 O O . ILE A 1 94 ? 9.507 -6.749 -9.003 1.00 96.56 94 ILE A O 1
ATOM 714 N N . GLY A 1 95 ? 8.185 -8.124 -10.175 1.00 94.50 95 GLY A N 1
ATOM 715 C CA . GLY A 1 95 ? 9.224 -8.666 -11.046 1.00 94.50 95 GLY A CA 1
ATOM 716 C C . GLY A 1 95 ? 10.371 -9.315 -10.270 1.00 94.50 95 GLY A C 1
ATOM 717 O O . GLY A 1 95 ? 10.159 -10.002 -9.270 1.00 94.50 95 GLY A O 1
ATOM 718 N N . ARG A 1 96 ? 11.609 -9.064 -10.716 1.00 93.88 96 ARG A N 1
ATOM 719 C CA . ARG A 1 96 ? 12.830 -9.661 -10.142 1.00 93.88 96 ARG A CA 1
ATOM 720 C C . ARG A 1 96 ? 13.031 -9.384 -8.648 1.00 93.88 96 ARG A C 1
ATOM 722 O O . ARG A 1 96 ? 13.771 -10.108 -7.990 1.00 93.88 96 ARG A O 1
ATOM 729 N N . MET A 1 97 ? 12.386 -8.348 -8.109 1.00 95.44 97 MET A N 1
ATOM 730 C CA . MET A 1 97 ? 12.512 -7.975 -6.702 1.00 95.44 97 MET A CA 1
ATOM 731 C C . MET A 1 97 ? 11.558 -8.736 -5.777 1.00 95.44 97 MET A C 1
ATOM 733 O O . MET A 1 97 ? 11.722 -8.631 -4.565 1.00 95.44 97 MET A O 1
ATOM 737 N N . GLN A 1 98 ? 10.649 -9.569 -6.302 1.00 96.69 98 GLN A N 1
ATOM 738 C CA . GLN A 1 98 ? 9.713 -10.373 -5.505 1.00 96.69 98 GLN A CA 1
ATOM 739 C C . GLN A 1 98 ? 10.416 -11.239 -4.446 1.00 96.69 98 GLN A C 1
ATOM 741 O O . GLN A 1 98 ? 10.122 -11.120 -3.257 1.00 96.69 98 GLN A O 1
ATOM 746 N N . LEU A 1 99 ? 11.357 -12.103 -4.848 1.00 95.25 99 LEU A N 1
ATOM 747 C CA . LEU A 1 99 ? 12.044 -13.002 -3.911 1.00 95.25 99 LEU A CA 1
ATOM 748 C C . LEU A 1 99 ? 12.997 -12.263 -2.951 1.00 95.25 99 LEU A C 1
ATOM 750 O O . LEU A 1 99 ? 12.952 -12.558 -1.756 1.00 95.25 99 LEU A O 1
ATOM 754 N N . PRO A 1 100 ? 13.804 -11.272 -3.384 1.00 95.50 100 PRO A N 1
ATOM 755 C CA . PRO A 1 100 ? 14.521 -10.404 -2.448 1.00 95.50 100 PRO A CA 1
ATOM 756 C C . PRO A 1 100 ? 13.597 -9.729 -1.420 1.00 95.50 100 PRO A C 1
ATOM 758 O O . PRO A 1 100 ? 13.958 -9.625 -0.244 1.00 95.50 100 PRO A O 1
ATOM 761 N N . TYR A 1 101 ? 12.385 -9.326 -1.825 1.00 97.12 101 TYR A N 1
ATOM 762 C CA . TYR A 1 101 ? 11.406 -8.717 -0.921 1.00 97.12 101 TYR A CA 1
ATOM 763 C C . TYR A 1 101 ? 10.855 -9.660 0.134 1.00 97.12 101 TYR A C 1
ATOM 765 O O . TYR A 1 101 ? 10.581 -9.202 1.239 1.00 97.12 101 TYR A O 1
ATOM 773 N N . VAL A 1 102 ? 10.750 -10.961 -0.148 1.00 97.50 102 VAL A N 1
ATOM 774 C CA . VAL A 1 102 ? 10.375 -11.958 0.868 1.00 97.50 102 VAL A CA 1
ATOM 775 C C . VAL A 1 102 ? 11.315 -11.864 2.072 1.00 97.50 102 VAL A C 1
ATOM 777 O O . VAL A 1 102 ? 10.859 -11.789 3.213 1.00 97.50 102 VAL A O 1
ATOM 780 N N . ALA A 1 103 ? 12.627 -11.812 1.824 1.00 96.94 103 ALA A N 1
ATOM 781 C CA . ALA A 1 103 ? 13.622 -11.697 2.886 1.00 96.94 103 ALA A CA 1
ATOM 782 C C . ALA A 1 103 ? 13.561 -10.330 3.587 1.00 96.94 103 ALA A C 1
ATOM 784 O O . ALA A 1 103 ? 13.569 -10.277 4.816 1.00 96.94 103 ALA A O 1
ATOM 785 N N . MET A 1 104 ? 13.466 -9.231 2.830 1.00 97.50 104 MET A N 1
ATOM 786 C CA . MET A 1 104 ? 13.408 -7.881 3.408 1.00 97.50 104 MET A CA 1
ATOM 787 C C . MET A 1 104 ? 12.158 -7.663 4.268 1.00 97.50 104 MET A C 1
ATOM 789 O O . MET A 1 104 ? 12.268 -7.149 5.378 1.00 97.50 104 MET A O 1
ATOM 793 N N . ALA A 1 105 ? 10.987 -8.098 3.799 1.00 98.00 105 ALA A N 1
ATOM 794 C CA . ALA A 1 105 ? 9.730 -7.994 4.531 1.00 98.00 105 ALA A CA 1
ATOM 795 C C . ALA A 1 105 ? 9.766 -8.815 5.828 1.00 98.00 105 ALA A C 1
ATOM 797 O O . ALA A 1 105 ? 9.439 -8.293 6.894 1.00 98.00 105 ALA A O 1
ATOM 798 N N . ALA A 1 106 ? 10.248 -10.062 5.759 1.00 98.00 106 ALA A N 1
ATOM 799 C CA . ALA A 1 106 ? 10.395 -10.915 6.935 1.00 98.00 106 ALA A CA 1
ATOM 800 C C . ALA A 1 106 ? 11.370 -10.316 7.966 1.00 98.00 106 ALA A C 1
ATOM 802 O O . ALA A 1 106 ? 11.073 -10.306 9.160 1.00 98.00 106 ALA A O 1
ATOM 803 N N . LEU A 1 107 ? 12.508 -9.767 7.518 1.00 98.06 107 LEU A N 1
ATOM 804 C CA . LEU A 1 107 ? 13.485 -9.105 8.393 1.00 98.06 107 LEU A CA 1
ATOM 805 C C . LEU A 1 107 ? 12.958 -7.803 9.008 1.00 98.06 107 LEU A C 1
ATOM 807 O O . LEU A 1 107 ? 13.324 -7.478 10.136 1.00 98.06 107 LEU A O 1
ATOM 811 N N . ALA A 1 108 ? 12.090 -7.075 8.303 1.00 97.62 108 ALA A N 1
ATOM 812 C CA . ALA A 1 108 ? 11.419 -5.894 8.843 1.00 97.62 108 ALA A CA 1
ATOM 813 C C . ALA A 1 108 ? 10.328 -6.247 9.877 1.00 97.62 108 ALA A C 1
ATOM 815 O O . ALA A 1 108 ? 9.906 -5.381 10.644 1.00 97.62 108 ALA A O 1
ATOM 816 N N . GLY A 1 109 ? 9.905 -7.516 9.941 1.00 97.44 109 GLY A N 1
ATOM 817 C CA . GLY A 1 109 ? 8.858 -8.008 10.839 1.00 97.44 109 GLY A CA 1
ATOM 818 C C . GLY A 1 109 ? 7.459 -8.042 10.214 1.00 97.44 109 GLY A C 1
ATOM 819 O O . GLY A 1 109 ? 6.471 -8.114 10.944 1.00 97.44 109 GLY A O 1
ATOM 820 N N . GLY A 1 110 ? 7.369 -7.962 8.885 1.00 97.38 110 GLY A N 1
ATOM 821 C CA . GLY A 1 110 ? 6.128 -8.065 8.124 1.00 97.38 110 GLY A CA 1
ATOM 822 C C . GLY A 1 110 ? 5.844 -9.477 7.614 1.00 97.38 110 GLY A C 1
ATOM 823 O O . GLY A 1 110 ? 6.690 -10.371 7.649 1.00 97.38 110 GLY A O 1
ATOM 824 N N . ASN A 1 111 ? 4.633 -9.660 7.097 1.00 98.62 111 ASN A N 1
ATOM 825 C CA . ASN A 1 111 ? 4.278 -10.814 6.279 1.00 98.62 111 ASN A CA 1
ATOM 826 C C . ASN A 1 111 ? 4.829 -10.659 4.853 1.00 98.62 111 ASN A C 1
ATOM 828 O O . ASN A 1 111 ? 5.309 -9.593 4.462 1.00 98.62 111 ASN A O 1
ATOM 832 N N . ILE A 1 112 ? 4.746 -11.738 4.081 1.00 98.31 112 ILE A N 1
ATOM 833 C CA . ILE A 1 112 ? 5.278 -11.822 2.720 1.00 98.31 112 ILE A CA 1
ATOM 834 C C . ILE A 1 112 ? 4.146 -12.073 1.724 1.00 98.31 112 ILE A C 1
ATOM 836 O O . ILE A 1 112 ? 3.176 -12.764 2.043 1.00 98.31 112 ILE A O 1
ATOM 840 N N . ARG A 1 113 ? 4.313 -11.585 0.494 1.00 98.31 113 ARG A N 1
ATOM 841 C CA . ARG A 1 113 ? 3.459 -11.918 -0.650 1.00 98.31 113 ARG A CA 1
ATOM 842 C C . ARG A 1 113 ? 4.321 -12.302 -1.851 1.00 98.31 113 ARG A C 1
ATOM 844 O O . ARG A 1 113 ? 5.326 -11.660 -2.144 1.00 98.31 113 ARG A O 1
ATOM 851 N N . VAL A 1 114 ? 3.909 -13.374 -2.522 1.00 97.25 114 VAL A N 1
ATOM 852 C CA . VAL A 1 114 ? 4.463 -13.865 -3.788 1.00 97.25 114 VAL A CA 1
ATOM 853 C C . VAL A 1 114 ? 3.318 -14.375 -4.659 1.00 97.25 114 VAL A C 1
ATOM 855 O O . VAL A 1 114 ? 2.248 -14.714 -4.152 1.00 97.25 114 VAL A O 1
ATOM 858 N N . GLY A 1 115 ? 3.553 -14.493 -5.959 1.00 96.38 115 GLY A N 1
ATOM 859 C CA . GLY A 1 115 ? 2.580 -15.028 -6.902 1.00 96.38 115 GLY A CA 1
ATOM 860 C C . GLY A 1 115 ? 2.826 -14.554 -8.328 1.00 96.38 115 GLY A C 1
ATOM 861 O O . GLY A 1 115 ? 3.564 -13.596 -8.564 1.00 96.38 115 GLY A O 1
ATOM 862 N N . LEU A 1 116 ? 2.166 -15.226 -9.273 1.00 96.81 116 LEU A N 1
ATOM 863 C CA . LEU A 1 116 ? 2.259 -14.920 -10.704 1.00 96.81 116 LEU A CA 1
ATOM 864 C C . LEU A 1 116 ? 1.680 -13.544 -11.070 1.00 96.81 116 LEU A C 1
ATOM 866 O O . LEU A 1 116 ? 1.999 -13.023 -12.132 1.00 96.81 116 LEU A O 1
ATOM 870 N N . GLU A 1 117 ? 0.848 -12.958 -10.201 1.00 97.12 117 GLU A N 1
ATOM 871 C CA . GLU A 1 117 ? 0.358 -11.581 -10.358 1.00 97.12 117 GLU A CA 1
ATOM 872 C C . GLU A 1 117 ? 1.504 -10.565 -10.320 1.00 97.12 117 GLU A C 1
ATOM 874 O O . GLU A 1 117 ? 1.515 -9.619 -11.103 1.00 97.12 117 GLU A O 1
ATOM 879 N N . ASP A 1 118 ? 2.492 -10.791 -9.450 1.00 96.44 118 ASP A N 1
ATOM 880 C CA . ASP A 1 118 ? 3.558 -9.822 -9.203 1.00 96.44 118 ASP A CA 1
ATOM 881 C C . ASP A 1 118 ? 4.827 -10.143 -10.008 1.00 96.44 118 ASP A C 1
ATOM 883 O O . ASP A 1 118 ? 5.629 -9.250 -10.277 1.00 96.44 118 ASP A O 1
ATOM 887 N N . ASN A 1 119 ? 5.040 -11.407 -10.396 1.00 95.50 119 ASN A N 1
ATOM 888 C CA . ASN A 1 119 ? 6.232 -11.844 -11.124 1.00 95.50 119 ASN A CA 1
ATOM 889 C C . ASN A 1 119 ? 5.989 -13.146 -11.911 1.00 95.50 119 ASN A C 1
ATOM 891 O O . ASN A 1 119 ? 5.520 -14.138 -11.359 1.00 95.50 119 ASN A O 1
ATOM 895 N N . LEU A 1 120 ? 6.373 -13.157 -13.191 1.00 93.31 120 LEU A N 1
ATOM 896 C CA . LEU A 1 120 ? 6.238 -14.313 -14.090 1.00 93.31 120 LEU A CA 1
ATOM 897 C C . LEU A 1 120 ? 7.513 -15.167 -14.189 1.00 93.31 120 LEU A C 1
ATOM 899 O O . LEU A 1 120 ? 7.501 -16.209 -14.843 1.00 93.31 120 LEU A O 1
ATOM 903 N N . ILE A 1 121 ? 8.618 -14.713 -13.594 1.00 84.56 121 ILE A N 1
ATOM 904 C CA . ILE A 1 121 ? 9.940 -15.324 -13.735 1.00 84.56 121 ILE A CA 1
ATOM 905 C C . ILE A 1 121 ? 10.253 -16.135 -12.474 1.00 84.56 121 ILE A C 1
ATOM 907 O O . ILE A 1 121 ? 10.173 -15.620 -11.361 1.00 84.56 121 ILE A O 1
ATOM 911 N N . ASN A 1 122 ? 10.628 -17.405 -12.642 1.00 67.25 122 ASN A N 1
ATOM 912 C CA . ASN A 1 122 ? 10.900 -18.324 -11.526 1.00 67.25 122 ASN A CA 1
ATOM 913 C C . ASN A 1 122 ? 12.311 -18.191 -10.933 1.00 67.25 122 ASN A C 1
ATOM 915 O O . ASN A 1 122 ? 12.603 -18.809 -9.910 1.00 67.25 122 ASN A O 1
ATOM 919 N N . GLU A 1 123 ? 13.190 -17.427 -11.573 1.00 63.34 123 GLU A N 1
ATOM 920 C CA . GLU A 1 123 ? 14.604 -17.350 -11.225 1.00 63.34 123 GLU A CA 1
ATOM 921 C C . GLU A 1 123 ? 14.967 -15.926 -10.799 1.00 63.34 123 GLU A C 1
ATOM 923 O O . GLU A 1 123 ? 14.650 -14.951 -11.481 1.00 63.34 123 GLU A O 1
ATOM 928 N N . CYS A 1 124 ? 15.659 -15.804 -9.663 1.00 56.88 124 CYS A N 1
ATOM 929 C CA . CYS A 1 124 ? 16.505 -14.643 -9.422 1.00 56.88 124 CYS A CA 1
ATOM 930 C C . CYS A 1 124 ? 17.710 -14.786 -10.351 1.00 56.88 124 CYS A C 1
ATOM 932 O O . CYS A 1 124 ? 18.721 -15.361 -9.947 1.00 56.88 124 CYS A O 1
ATOM 934 N N . GLU A 1 125 ? 17.612 -14.307 -11.590 1.00 54.09 125 GLU A N 1
ATOM 935 C CA . GLU A 1 125 ? 18.817 -14.027 -12.366 1.00 54.09 125 GLU A CA 1
ATOM 936 C C . GLU A 1 125 ? 19.575 -12.938 -11.601 1.00 54.09 125 GLU A C 1
ATOM 938 O O . GLU A 1 125 ? 19.233 -11.753 -11.626 1.00 54.09 125 GLU A O 1
ATOM 943 N N . PHE A 1 126 ? 20.566 -13.359 -10.815 1.00 53.94 126 PHE A N 1
ATOM 944 C CA . PHE A 1 126 ? 21.623 -12.464 -10.394 1.00 53.94 126 PHE A CA 1
ATOM 945 C C . PHE A 1 126 ? 22.306 -12.067 -11.693 1.00 53.94 126 PHE A C 1
ATOM 947 O O . PHE A 1 126 ? 22.956 -12.909 -12.304 1.00 53.94 126 PHE A O 1
ATOM 954 N N . ASP A 1 127 ? 22.084 -10.835 -12.156 1.00 53.19 127 ASP A N 1
ATOM 955 C CA . ASP A 1 127 ? 22.883 -10.271 -13.238 1.00 53.19 127 ASP A CA 1
ATOM 956 C C . ASP A 1 127 ? 24.350 -10.516 -12.855 1.00 53.19 127 ASP A C 1
A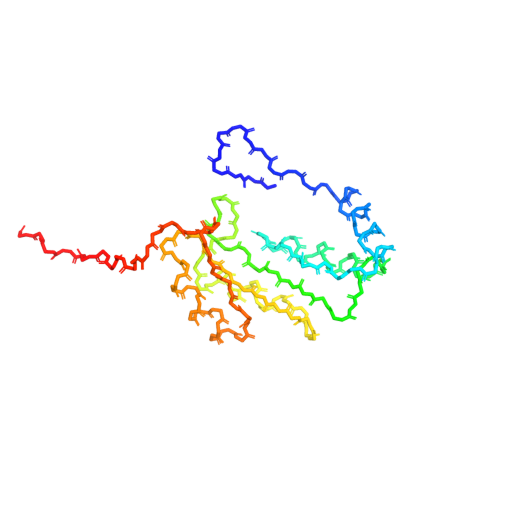TOM 958 O O . ASP A 1 127 ? 24.856 -9.906 -11.906 1.00 53.19 127 ASP A O 1
ATOM 962 N N . ASP A 1 128 ? 25.006 -11.456 -13.544 1.00 50.09 128 ASP A N 1
ATOM 963 C CA . ASP A 1 128 ? 26.447 -11.646 -13.500 1.00 50.09 128 ASP A CA 1
ATOM 964 C C . ASP A 1 128 ? 27.036 -10.329 -13.992 1.00 50.09 128 ASP A C 1
ATOM 966 O O . ASP A 1 128 ? 27.207 -10.087 -15.190 1.00 50.09 128 ASP A O 1
ATOM 970 N N . ALA A 1 129 ? 27.277 -9.416 -13.056 1.00 51.00 129 ALA A N 1
ATOM 971 C CA . ALA A 1 129 ? 27.944 -8.163 -13.315 1.00 51.00 129 ALA A CA 1
ATOM 972 C C . ALA A 1 129 ? 29.387 -8.478 -13.742 1.00 51.00 129 ALA A C 1
ATOM 974 O O . ALA A 1 129 ? 30.309 -8.475 -12.933 1.00 51.00 129 ALA A O 1
ATOM 975 N N . GLY A 1 130 ? 29.564 -8.751 -15.037 1.00 50.31 130 GLY A N 1
ATOM 976 C CA . GLY A 1 130 ? 30.840 -8.731 -15.738 1.00 50.31 130 GLY A CA 1
ATOM 977 C C . GLY A 1 130 ? 31.597 -10.056 -15.835 1.00 50.31 130 GLY A C 1
ATOM 978 O O . GLY A 1 130 ? 32.741 -10.129 -15.402 1.00 50.31 130 GLY A O 1
ATOM 979 N N . SER A 1 131 ? 31.059 -11.050 -16.548 1.00 45.44 131 SER A N 1
ATOM 980 C CA . SER A 1 131 ? 31.895 -11.934 -17.381 1.00 45.44 131 SER A CA 1
ATOM 981 C C . SER A 1 131 ? 31.959 -11.388 -18.815 1.00 45.44 131 SER A C 1
ATOM 983 O O . SER A 1 131 ? 31.568 -12.041 -19.781 1.00 45.44 131 SER A O 1
ATOM 985 N N . GLY A 1 132 ? 32.390 -10.136 -18.943 1.00 46.75 132 GLY A N 1
ATOM 986 C CA . GLY A 1 132 ? 32.768 -9.518 -20.208 1.00 46.75 132 GLY A CA 1
ATOM 987 C C . GLY A 1 132 ? 34.259 -9.227 -20.144 1.00 46.75 132 GLY A C 1
ATOM 988 O O . GLY A 1 132 ? 34.689 -8.489 -19.261 1.00 46.75 132 GLY A O 1
ATOM 989 N N . ALA A 1 133 ? 35.013 -9.892 -21.017 1.00 40.06 133 ALA A N 1
ATOM 990 C CA . ALA A 1 133 ? 36.448 -9.722 -21.223 1.00 40.06 133 ALA A CA 1
ATOM 991 C C . ALA A 1 133 ? 36.857 -8.272 -21.534 1.00 40.06 133 ALA A C 1
ATOM 993 O O . ALA A 1 133 ? 36.019 -7.524 -22.088 1.00 40.06 133 ALA A O 1
#

Foldseek 3Di:
DDAPDDPDDPDDDLVNVLVVLQVCVVVVHADAQEAQALVSLVSVVVCVVVVSHDPPHEYEHEEAGPPTQHPDLVSVVVNLVSPDDRHAYEYAYAELCGVVRCVSQVVSVHHHDDDCVRYVDPDNPPPPPDPPD